Protein AF-A0A971VEF2-F1 (afdb_monomer_lite)

Sequence (148 aa):
MGTNSVLRIRNWHREGIIQSTSYNSNYKFITIPDELDGQTIKGIKALSENGIFSHKGIYELTLPTTFEELCFAAFSSNNLKSIDLSRCENLHTIGQSAFYSNSITNLVIPASVTSLGYFFCLNQNHHTTNINPLFPTYPGCHAYKKRL

Secondary structure (DSSP, 8-state):
--------B---STTSEE--B---TT--EEE--SEETTEE--EE--SSSS-TTTTS---EEE--TT--EE-TTTT-SS---EEE-TT-TT--EE-TTTTTTS--SEEE--TT--EE-TTTT--SSS------SSS---TT--------

Radius of gyration: 14.78 Å; chains: 1; bounding box: 29×33×41 Å

Foldseek 3Di:
DDPPDPFPQPPPDQALERAAGDGDLVDQADEDECDDPNHGRAEYDYPDPAARQAPSQRAYYHYYLNYQEYEANNNDQYAHAEDDNQSVQNHAYQYACVHHAYNYQYYEDHPNHNYYYHRVNQYPDQHNADYPPPDDDHVRNNHNPPDD

pLDDT: mean 73.92, std 18.39, range [26.55, 91.94]

Structure (mmCIF, N/CA/C/O backbone):
data_AF-A0A971VEF2-F1
#
_entry.id   AF-A0A971VEF2-F1
#
loop_
_atom_site.group_PDB
_atom_site.id
_atom_site.type_symbol
_atom_site.label_atom_id
_atom_site.label_alt_id
_atom_site.label_comp_id
_atom_site.label_asym_id
_atom_site.label_entity_id
_atom_site.label_seq_id
_atom_site.pdbx_PDB_ins_code
_atom_site.Cartn_x
_atom_site.Cartn_y
_atom_site.Cartn_z
_atom_site.occupancy
_atom_site.B_iso_or_equiv
_atom_site.auth_seq_id
_atom_site.auth_comp_id
_atom_site.auth_asym_id
_atom_site.auth_atom_id
_atom_site.pdbx_PDB_model_num
ATOM 1 N N . MET A 1 1 ? 4.825 -19.442 18.082 1.00 35.31 1 MET A N 1
ATOM 2 C CA . MET A 1 1 ? 3.670 -18.619 18.497 1.00 35.31 1 MET A CA 1
ATOM 3 C C . MET A 1 1 ? 3.995 -17.177 18.142 1.00 35.31 1 MET A C 1
ATOM 5 O O . MET A 1 1 ? 4.722 -16.529 18.880 1.00 35.31 1 MET A O 1
ATOM 9 N N . GLY A 1 2 ? 3.611 -16.737 16.941 1.00 37.78 2 GLY A N 1
ATOM 10 C CA . GLY A 1 2 ? 3.883 -15.374 16.479 1.00 37.78 2 GLY A CA 1
ATOM 11 C C . GLY A 1 2 ? 2.976 -14.406 17.224 1.00 37.78 2 GLY A C 1
ATOM 12 O O . GLY A 1 2 ? 1.760 -14.574 17.217 1.00 37.78 2 GLY A O 1
ATOM 13 N N . THR A 1 3 ? 3.557 -13.445 17.931 1.00 38.47 3 THR A N 1
ATOM 14 C CA . THR A 1 3 ? 2.801 -12.387 18.590 1.00 38.47 3 THR A CA 1
ATOM 15 C C . THR A 1 3 ? 2.159 -11.514 17.514 1.00 38.47 3 THR A C 1
ATOM 17 O O . THR A 1 3 ? 2.832 -10.714 16.868 1.00 38.47 3 THR A O 1
ATOM 20 N N . ASN A 1 4 ? 0.852 -11.687 17.302 1.00 38.53 4 ASN A N 1
ATOM 21 C CA . ASN A 1 4 ? 0.033 -10.754 16.535 1.00 38.53 4 ASN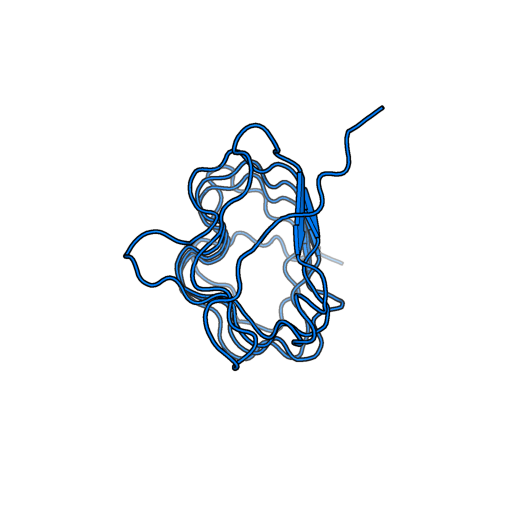 A CA 1
ATOM 22 C C . ASN A 1 4 ? -0.013 -9.441 17.314 1.00 38.53 4 ASN A C 1
ATOM 24 O O . ASN A 1 4 ? -0.815 -9.257 18.228 1.00 38.53 4 ASN A O 1
ATOM 28 N N . SER A 1 5 ? 0.906 -8.538 17.011 1.00 46.31 5 SER A N 1
ATOM 29 C CA . SER A 1 5 ? 0.842 -7.180 17.512 1.00 46.31 5 SER A CA 1
ATOM 30 C C . SER A 1 5 ? -0.211 -6.427 16.721 1.00 46.31 5 SER A C 1
ATOM 32 O O . SER A 1 5 ? -0.067 -6.161 15.531 1.00 46.31 5 SER A O 1
ATOM 34 N N . VAL A 1 6 ? -1.285 -6.065 17.418 1.00 48.97 6 VAL A N 1
ATOM 35 C CA . VAL A 1 6 ? -2.215 -5.040 16.957 1.00 48.97 6 VAL A CA 1
ATOM 36 C C . VAL A 1 6 ? -1.386 -3.783 16.729 1.00 48.97 6 VAL A C 1
ATOM 38 O O . VAL A 1 6 ? -0.827 -3.205 17.668 1.00 48.97 6 VAL A O 1
ATOM 41 N N . LEU A 1 7 ? -1.228 -3.411 15.464 1.00 51.78 7 LEU A N 1
ATOM 42 C CA . LEU A 1 7 ? -0.594 -2.167 15.086 1.00 51.78 7 LEU A CA 1
ATOM 43 C C . LEU A 1 7 ? -1.314 -1.024 15.799 1.00 51.78 7 LEU A C 1
ATOM 45 O O . LEU A 1 7 ? -2.471 -0.737 15.518 1.00 51.78 7 LEU A O 1
ATOM 49 N N . ARG A 1 8 ? -0.616 -0.338 16.709 1.00 53.69 8 ARG A N 1
ATOM 50 C CA . ARG A 1 8 ? -1.054 0.968 17.209 1.00 53.69 8 ARG A CA 1
ATOM 51 C C . ARG A 1 8 ? -0.625 2.019 16.198 1.00 53.69 8 ARG A C 1
ATOM 53 O O . ARG A 1 8 ? 0.300 2.804 16.419 1.00 53.69 8 ARG A O 1
ATOM 60 N N . ILE A 1 9 ? -1.262 1.972 15.035 1.00 55.03 9 ILE A N 1
ATOM 61 C CA . ILE A 1 9 ? -1.312 3.138 14.163 1.00 55.03 9 ILE A CA 1
ATOM 62 C C . ILE A 1 9 ? -2.026 4.207 14.996 1.00 55.03 9 ILE A C 1
ATOM 64 O O . ILE A 1 9 ? -2.920 3.892 15.775 1.00 55.03 9 ILE A O 1
ATOM 68 N N . ARG A 1 10 ? -1.567 5.451 14.951 1.00 52.69 10 ARG A N 1
ATOM 69 C CA . ARG A 1 10 ? -2.331 6.549 15.537 1.00 52.69 10 ARG A CA 1
ATOM 70 C C . ARG A 1 10 ? -2.868 7.313 14.357 1.00 52.69 10 ARG A C 1
ATOM 72 O O . ARG A 1 10 ? -2.087 7.899 13.608 1.00 52.69 10 ARG A O 1
ATOM 79 N N . ASN A 1 11 ? -4.175 7.236 14.152 1.00 54.31 11 ASN A N 1
ATOM 80 C CA . ASN A 1 11 ? -4.810 8.103 13.187 1.00 54.31 11 ASN A CA 1
ATOM 81 C C . ASN A 1 11 ? -4.951 9.484 13.838 1.00 54.31 11 ASN A C 1
ATOM 83 O O . ASN A 1 11 ? -5.764 9.681 14.737 1.00 54.31 11 ASN A O 1
ATOM 87 N N . TRP A 1 12 ? -4.097 10.423 13.437 1.00 51.28 12 TRP A N 1
ATOM 88 C CA . TRP A 1 12 ? -4.091 11.772 14.005 1.00 51.28 12 TRP A CA 1
ATOM 89 C C . TRP A 1 12 ? -5.168 12.680 13.389 1.00 51.28 12 TRP A C 1
ATOM 91 O O . TRP A 1 12 ? -5.379 13.782 13.891 1.00 51.28 12 TRP A O 1
ATOM 101 N N . HIS A 1 13 ? -5.887 12.231 12.352 1.00 55.12 13 HIS A N 1
ATOM 102 C CA . HIS A 1 13 ? -6.846 13.063 11.627 1.00 55.12 13 HIS A CA 1
ATOM 103 C C . HIS A 1 13 ? -8.172 12.328 11.393 1.00 55.12 13 HIS A C 1
ATOM 105 O O . HIS A 1 13 ? -8.192 11.154 11.043 1.00 55.12 13 HIS A O 1
ATOM 111 N N . ARG A 1 14 ? -9.297 13.030 11.582 1.00 61.34 14 ARG A N 1
ATOM 112 C CA . ARG A 1 14 ? -10.683 12.510 11.522 1.00 61.34 14 ARG A CA 1
ATOM 113 C C . ARG A 1 14 ? -11.143 12.013 10.131 1.00 61.34 14 ARG A C 1
ATOM 115 O O . ARG A 1 14 ? -12.336 11.964 9.859 1.00 61.34 14 ARG A O 1
ATOM 122 N N . GLU A 1 15 ? -10.213 11.704 9.235 1.00 74.44 15 GLU A N 1
ATOM 123 C CA . GLU A 1 15 ? -10.460 11.439 7.813 1.00 74.44 15 GLU A CA 1
ATOM 124 C C . GLU A 1 15 ? -10.114 10.000 7.407 1.00 74.44 15 GLU A C 1
ATOM 126 O O . GLU A 1 15 ? -10.190 9.657 6.231 1.00 74.44 15 GLU A O 1
ATOM 131 N N . GLY A 1 16 ? -9.713 9.141 8.352 1.00 79.62 16 GLY A N 1
ATOM 132 C CA . GLY A 1 16 ? -9.338 7.760 8.028 1.00 79.62 16 GLY A CA 1
ATOM 133 C C . GLY A 1 16 ? -8.009 7.617 7.275 1.00 79.62 16 GLY A C 1
ATOM 134 O O . GLY A 1 16 ? -7.730 6.559 6.713 1.00 79.62 16 GLY A O 1
ATOM 135 N N . ILE A 1 17 ? -7.183 8.666 7.234 1.00 83.56 17 ILE A N 1
ATOM 136 C CA . ILE A 1 17 ? -5.905 8.663 6.518 1.00 83.56 17 ILE A CA 1
ATOM 137 C C . ILE A 1 17 ? -4.750 8.458 7.493 1.00 83.56 17 ILE A C 1
ATOM 139 O O . ILE A 1 17 ? -4.505 9.261 8.393 1.00 83.56 17 ILE A O 1
ATOM 143 N N . ILE A 1 18 ? -3.969 7.407 7.263 1.00 81.69 18 ILE A N 1
ATOM 144 C CA . ILE A 1 18 ? -2.761 7.128 8.032 1.00 81.69 18 ILE A CA 1
ATOM 145 C C . ILE A 1 18 ? -1.665 8.081 7.572 1.00 81.69 18 ILE A C 1
ATOM 147 O O . ILE A 1 18 ? -1.206 8.008 6.433 1.00 81.69 18 ILE A O 1
ATOM 151 N N . GLN A 1 19 ? -1.228 8.952 8.479 1.00 77.00 19 GLN A N 1
ATOM 1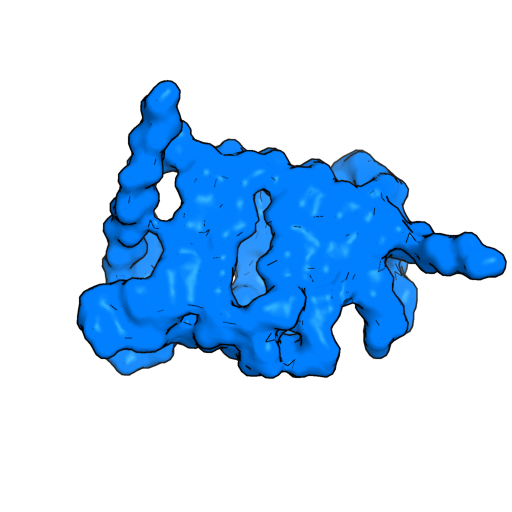52 C CA . GLN A 1 19 ? -0.168 9.936 8.227 1.00 77.00 19 GLN A CA 1
ATOM 153 C C . GLN A 1 19 ? 1.090 9.715 9.073 1.00 77.00 19 GLN A C 1
ATOM 155 O O . GLN A 1 19 ? 2.166 10.223 8.760 1.00 77.00 19 GLN A O 1
ATOM 160 N N . SER A 1 20 ? 0.977 8.915 10.133 1.00 72.38 20 SER A N 1
ATOM 161 C CA . SER A 1 20 ? 2.093 8.511 10.982 1.00 72.38 20 SER A CA 1
ATOM 162 C C . SER A 1 20 ? 1.777 7.185 11.668 1.00 72.38 20 SER A C 1
ATOM 164 O O . SER A 1 20 ? 0.616 6.848 11.905 1.00 72.38 20 SER A O 1
ATOM 166 N N . THR A 1 21 ? 2.811 6.414 11.996 1.00 71.12 21 THR A N 1
ATOM 167 C CA . THR A 1 21 ? 2.664 5.114 12.657 1.00 71.12 21 THR A CA 1
ATOM 168 C C . THR A 1 21 ? 3.650 4.992 13.804 1.00 71.12 21 THR A C 1
ATOM 170 O O . THR A 1 21 ? 4.843 5.225 13.618 1.00 71.12 21 THR A O 1
ATOM 173 N N . SER A 1 22 ? 3.174 4.550 14.967 1.00 64.94 22 SER A N 1
ATOM 174 C CA . SER A 1 22 ? 4.016 4.152 16.096 1.00 64.94 22 SER A CA 1
ATOM 175 C C . SER A 1 22 ? 3.869 2.648 16.318 1.00 64.94 22 SER A C 1
ATOM 177 O O . SER A 1 22 ? 3.153 2.213 17.217 1.00 64.94 22 SER A O 1
ATOM 179 N N . TYR A 1 23 ? 4.499 1.840 15.469 1.00 68.50 23 TYR A N 1
ATOM 180 C CA . TYR A 1 23 ? 4.541 0.391 15.659 1.00 68.50 23 TYR A CA 1
ATOM 181 C C . TYR A 1 23 ? 5.965 -0.050 16.011 1.00 68.50 23 TYR A C 1
ATOM 183 O O . TYR A 1 23 ? 6.944 0.627 15.697 1.00 68.50 23 TYR A O 1
ATOM 191 N N . ASN A 1 24 ? 6.085 -1.180 16.703 1.00 69.00 24 ASN A N 1
ATOM 192 C CA . ASN A 1 24 ? 7.387 -1.722 17.072 1.00 69.00 24 ASN A CA 1
ATOM 193 C C . ASN A 1 24 ? 8.073 -2.279 15.814 1.00 69.00 24 ASN A C 1
ATOM 195 O O . ASN A 1 24 ? 7.585 -3.221 15.192 1.00 69.00 24 ASN A O 1
ATOM 199 N N . SER A 1 25 ? 9.213 -1.687 15.460 1.00 67.75 25 SER A N 1
ATOM 200 C CA . SER A 1 25 ? 9.992 -1.984 14.254 1.00 67.75 25 SER A CA 1
ATOM 201 C C . SER A 1 25 ? 10.575 -3.402 14.213 1.00 67.75 25 SER A C 1
ATOM 203 O O . SER A 1 25 ? 11.051 -3.827 13.157 1.00 67.75 25 SER A O 1
ATOM 205 N N . ASN A 1 26 ? 10.513 -4.154 15.317 1.00 74.81 26 ASN A N 1
ATOM 206 C CA . ASN A 1 26 ? 10.833 -5.581 15.340 1.00 74.81 26 ASN A CA 1
ATOM 207 C C . ASN A 1 26 ? 9.734 -6.429 14.685 1.00 74.81 26 ASN A C 1
ATOM 209 O O . ASN A 1 26 ? 10.018 -7.532 14.223 1.00 74.81 26 ASN A O 1
ATOM 213 N N . TYR A 1 27 ? 8.500 -5.923 14.594 1.00 77.56 27 TYR A N 1
ATOM 214 C CA . TYR A 1 27 ? 7.436 -6.602 13.865 1.00 77.56 27 TYR A CA 1
ATOM 215 C C . TYR A 1 27 ? 7.611 -6.416 12.369 1.00 77.56 27 TYR A C 1
ATOM 217 O O . TYR A 1 27 ? 7.710 -5.300 11.857 1.00 77.56 27 TYR A O 1
ATOM 225 N N . LYS A 1 28 ? 7.657 -7.550 11.677 1.00 83.19 28 LYS A N 1
ATOM 226 C CA . LYS A 1 28 ? 7.814 -7.612 10.226 1.00 83.19 28 LYS A CA 1
ATOM 227 C C . LYS A 1 28 ? 6.549 -8.113 9.513 1.00 83.19 28 LYS A C 1
ATOM 229 O O . LYS A 1 28 ? 6.519 -8.122 8.290 1.00 83.19 28 LYS A O 1
ATOM 234 N N . PHE A 1 29 ? 5.514 -8.477 10.268 1.00 84.50 29 PHE A N 1
ATOM 235 C CA . PHE A 1 29 ? 4.149 -8.680 9.783 1.00 84.50 29 PHE A CA 1
ATOM 236 C C . PHE A 1 29 ? 3.317 -7.458 10.174 1.00 84.50 29 PHE A C 1
ATOM 238 O O . PHE A 1 29 ? 3.344 -7.057 11.340 1.00 84.50 29 PHE A O 1
ATOM 245 N N . ILE A 1 30 ? 2.614 -6.861 9.214 1.00 83.88 30 ILE A N 1
ATOM 246 C CA . ILE A 1 30 ? 1.805 -5.658 9.423 1.00 83.88 30 ILE A CA 1
ATOM 247 C C . ILE A 1 30 ? 0.360 -5.955 9.030 1.00 83.88 30 ILE A C 1
ATOM 249 O O . ILE A 1 30 ? 0.093 -6.368 7.909 1.00 83.88 30 ILE A O 1
ATOM 253 N N . THR A 1 31 ? -0.580 -5.709 9.941 1.00 84.75 31 THR A N 1
ATOM 254 C CA . THR A 1 31 ? -2.020 -5.699 9.646 1.00 84.75 31 THR A CA 1
ATOM 255 C C . THR A 1 31 ? -2.570 -4.304 9.869 1.00 84.75 31 THR A C 1
ATOM 257 O O . THR A 1 31 ? -2.533 -3.792 10.988 1.00 84.75 31 THR A O 1
ATOM 260 N N . ILE A 1 32 ? -3.081 -3.699 8.803 1.00 85.50 32 ILE A N 1
ATOM 261 C CA . ILE A 1 32 ? -3.822 -2.444 8.859 1.00 85.50 32 ILE A CA 1
ATOM 262 C C . ILE A 1 32 ? -5.315 -2.815 8.837 1.00 85.50 32 ILE A C 1
ATOM 264 O O . ILE A 1 32 ? -5.772 -3.351 7.829 1.00 85.50 32 ILE A O 1
ATOM 268 N N . PRO A 1 33 ? -6.057 -2.618 9.942 1.00 85.50 33 PRO A N 1
ATOM 269 C CA . PRO A 1 33 ? -7.473 -2.971 10.009 1.00 85.50 33 PRO A CA 1
ATOM 270 C C . PRO A 1 33 ? -8.341 -1.991 9.209 1.00 85.50 33 PRO A C 1
ATOM 272 O O . PRO A 1 33 ? -7.942 -0.847 8.988 1.00 85.50 33 PRO A O 1
ATOM 275 N N . ASP A 1 34 ? -9.547 -2.430 8.833 1.00 86.50 34 ASP A N 1
ATOM 276 C CA . ASP A 1 34 ? -10.562 -1.585 8.177 1.00 86.50 34 ASP A CA 1
ATOM 277 C C . ASP A 1 34 ? -10.969 -0.393 9.050 1.00 86.50 34 ASP A C 1
ATOM 279 O O . ASP A 1 34 ? -11.342 0.658 8.535 1.00 86.50 34 ASP A O 1
ATOM 283 N N . GLU A 1 35 ? -10.868 -0.537 10.372 1.00 84.75 35 GLU A N 1
ATOM 284 C CA . GLU A 1 35 ? -11.210 0.494 11.342 1.00 84.75 35 GLU A CA 1
ATOM 285 C C . GLU A 1 35 ? -10.137 0.622 12.427 1.00 84.75 35 GLU A C 1
ATOM 287 O O . GLU A 1 35 ? -9.600 -0.369 12.928 1.00 84.75 35 GLU A O 1
ATOM 292 N N . LEU A 1 36 ? -9.855 1.860 12.819 1.00 78.94 36 LEU A N 1
ATOM 293 C CA . LEU A 1 36 ? -8.986 2.201 13.935 1.00 78.94 36 LEU A CA 1
ATOM 294 C C . LEU A 1 36 ? -9.597 3.371 14.707 1.00 78.94 36 LEU A C 1
ATOM 296 O O . LEU A 1 36 ? -9.920 4.399 14.115 1.00 78.94 36 LEU A O 1
ATOM 300 N N . ASP A 1 37 ? -9.739 3.225 16.024 1.00 77.69 37 ASP A N 1
ATOM 301 C CA . ASP A 1 37 ? -10.309 4.252 16.908 1.00 77.69 37 ASP A CA 1
ATOM 302 C C . ASP A 1 37 ? -11.686 4.780 16.437 1.00 77.69 37 ASP A C 1
ATOM 304 O O . ASP A 1 37 ? -11.949 5.984 16.484 1.00 77.69 37 ASP A O 1
ATOM 308 N N . GLY A 1 38 ? -12.568 3.895 15.950 1.00 79.00 38 GLY A N 1
ATOM 309 C CA . GLY A 1 38 ? -13.902 4.277 15.466 1.00 79.00 38 GLY A CA 1
ATOM 310 C C . GLY A 1 38 ? -13.918 4.899 14.067 1.00 79.00 38 GLY A C 1
ATOM 311 O O . GLY A 1 38 ? -14.942 5.439 13.653 1.00 79.00 38 GLY A O 1
ATOM 312 N N . GLN A 1 39 ? -12.789 4.891 13.353 1.00 81.69 39 GLN A N 1
ATOM 313 C CA . GLN A 1 39 ? -12.663 5.490 12.028 1.00 81.69 39 GLN A CA 1
ATOM 314 C C . GLN A 1 39 ? -12.265 4.461 10.984 1.00 81.69 39 GLN A C 1
ATOM 316 O O . GLN A 1 39 ? -11.249 3.780 11.127 1.00 81.69 39 GLN A O 1
ATOM 321 N N . THR A 1 40 ? -13.028 4.420 9.895 1.00 87.44 40 THR A N 1
ATOM 322 C CA . THR A 1 40 ? -12.682 3.647 8.706 1.00 87.44 40 THR A CA 1
ATOM 323 C C . THR A 1 40 ? -11.371 4.138 8.112 1.00 87.44 40 THR A C 1
ATOM 325 O O . THR A 1 40 ? -11.205 5.334 7.879 1.00 87.44 40 THR A O 1
ATOM 328 N N . ILE A 1 41 ? -10.451 3.223 7.831 1.00 87.00 41 ILE A N 1
ATOM 329 C CA . ILE A 1 41 ? -9.163 3.548 7.238 1.00 87.00 41 ILE A CA 1
ATOM 330 C C . ILE A 1 41 ? -9.292 3.577 5.713 1.00 87.00 41 ILE A C 1
ATOM 332 O O . ILE A 1 41 ? -9.479 2.550 5.066 1.00 87.00 41 ILE A O 1
ATOM 336 N N . LYS A 1 42 ? -9.141 4.764 5.132 1.00 87.31 42 LYS A N 1
ATOM 337 C CA . LYS A 1 42 ? -9.294 5.036 3.698 1.00 87.31 42 LYS A CA 1
ATOM 338 C C . LYS A 1 42 ? -7.976 5.099 2.945 1.00 87.31 42 LYS A C 1
ATOM 340 O O . LYS A 1 42 ? -7.954 4.964 1.732 1.00 87.31 42 LYS A O 1
ATOM 345 N N . GLY A 1 43 ? -6.848 5.289 3.616 1.00 84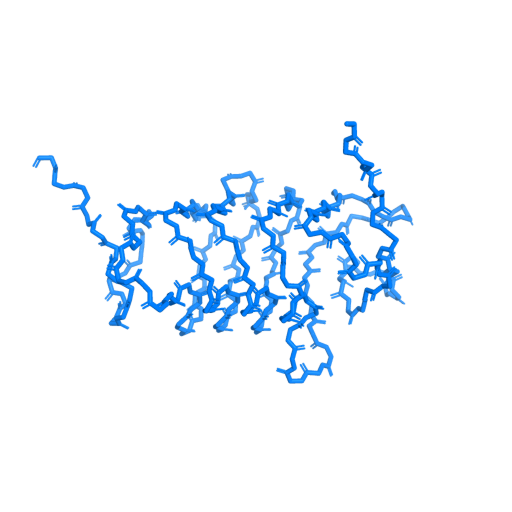.81 43 GLY A N 1
ATOM 346 C CA . GLY A 1 43 ? -5.589 5.337 2.884 1.00 84.81 43 GLY A CA 1
ATOM 347 C C . GLY A 1 43 ? -4.385 5.702 3.716 1.00 84.81 43 GLY A C 1
ATOM 348 O O . GLY A 1 43 ? -4.446 5.852 4.937 1.00 84.81 43 GLY A O 1
ATOM 349 N N . ILE A 1 44 ? -3.268 5.848 3.014 1.00 84.56 44 ILE A N 1
ATOM 350 C CA . ILE A 1 44 ? -1.973 6.222 3.575 1.00 84.56 44 ILE A CA 1
ATOM 351 C C . ILE A 1 44 ? -1.504 7.473 2.849 1.00 84.56 44 ILE A C 1
ATOM 353 O O . ILE A 1 44 ? -1.399 7.469 1.625 1.00 84.56 44 ILE A O 1
ATOM 357 N N . LYS A 1 45 ? -1.163 8.517 3.606 1.00 81.62 45 LYS A N 1
ATOM 358 C CA . LYS A 1 45 ? -0.590 9.757 3.082 1.00 81.62 45 LYS A CA 1
ATOM 359 C C . LYS A 1 45 ? 0.662 10.116 3.866 1.00 81.62 45 LYS A C 1
ATOM 361 O O . LYS A 1 45 ? 0.581 10.593 4.993 1.00 81.62 45 LYS A O 1
ATOM 366 N N . ALA A 1 46 ? 1.825 9.887 3.267 1.00 71.94 46 ALA A N 1
ATOM 367 C CA . ALA A 1 46 ? 3.090 10.295 3.859 1.00 71.94 46 ALA A CA 1
ATOM 368 C C . ALA A 1 46 ? 3.165 11.828 3.959 1.00 71.94 46 ALA A C 1
ATOM 370 O O . ALA A 1 46 ? 2.885 12.536 2.993 1.00 71.94 46 ALA A O 1
ATOM 371 N N . LEU A 1 47 ? 3.547 12.328 5.136 1.00 69.62 47 LEU A N 1
ATOM 372 C CA . LEU A 1 47 ? 3.848 13.747 5.369 1.00 69.62 47 LEU A CA 1
ATOM 373 C C . LEU A 1 47 ? 5.329 14.082 5.131 1.00 69.62 47 LEU A C 1
ATOM 375 O O . LEU A 1 47 ? 5.730 15.235 5.256 1.00 69.62 47 LEU A O 1
ATOM 379 N N . SER A 1 48 ? 6.147 13.078 4.821 1.00 70.19 48 SER A N 1
ATOM 380 C CA . SER A 1 48 ? 7.566 13.220 4.511 1.00 70.19 48 SER A CA 1
ATOM 381 C C . SER A 1 48 ? 7.879 12.575 3.164 1.00 70.19 48 SER A C 1
ATOM 383 O O . SER A 1 48 ? 7.080 11.813 2.621 1.00 70.19 48 SER A O 1
ATOM 385 N N . GLU A 1 49 ? 9.064 12.869 2.629 1.00 72.19 49 GLU A N 1
ATOM 386 C CA . GLU A 1 49 ? 9.548 12.284 1.371 1.00 72.19 49 GLU A CA 1
ATOM 387 C C . GLU A 1 49 ? 9.682 10.754 1.442 1.00 72.19 49 GLU A C 1
ATOM 389 O O . GLU A 1 49 ? 9.709 10.083 0.416 1.00 72.19 49 GLU A O 1
ATOM 394 N N . ASN A 1 50 ? 9.722 10.181 2.648 1.00 76.44 50 ASN A N 1
ATOM 395 C CA . ASN A 1 50 ? 9.755 8.741 2.851 1.00 76.44 50 ASN A CA 1
ATOM 396 C C . ASN A 1 50 ? 8.351 8.213 3.158 1.00 76.44 50 ASN A C 1
ATOM 398 O O . ASN A 1 50 ? 7.653 8.725 4.033 1.00 76.44 50 ASN A O 1
ATOM 402 N N . GLY A 1 51 ? 7.952 7.135 2.481 1.00 83.56 51 GLY A N 1
ATOM 403 C CA . GLY A 1 51 ? 6.693 6.465 2.789 1.00 83.56 51 GLY A CA 1
ATOM 404 C C . GLY A 1 51 ? 6.644 5.959 4.232 1.00 83.56 51 GLY A C 1
ATOM 405 O O . GLY A 1 51 ? 7.658 5.587 4.825 1.00 83.56 51 GLY A O 1
ATOM 406 N N . ILE A 1 52 ? 5.441 5.924 4.800 1.00 84.69 52 ILE A N 1
ATOM 407 C CA . ILE A 1 52 ? 5.212 5.661 6.230 1.00 84.69 52 ILE A CA 1
ATOM 408 C C . ILE A 1 52 ? 5.749 4.292 6.668 1.00 84.69 52 ILE A C 1
ATOM 410 O O . ILE A 1 52 ? 6.332 4.155 7.747 1.00 84.69 52 ILE A O 1
ATOM 414 N N . PHE A 1 53 ? 5.607 3.288 5.805 1.00 87.69 53 PHE A N 1
ATOM 415 C CA . PHE A 1 53 ? 6.103 1.935 6.025 1.00 87.69 53 PHE A CA 1
ATOM 416 C C . PHE A 1 53 ? 7.374 1.643 5.218 1.00 87.69 53 PHE A C 1
ATOM 418 O O . PHE A 1 53 ? 7.717 0.479 5.022 1.00 87.69 53 PHE A O 1
ATOM 425 N N . SER A 1 54 ? 8.100 2.668 4.765 1.00 89.00 54 SER A N 1
ATOM 426 C CA . SER A 1 54 ? 9.334 2.502 3.995 1.00 89.00 54 SER A CA 1
ATOM 427 C C . SER A 1 54 ? 10.527 2.087 4.871 1.00 89.00 54 SER A C 1
ATOM 429 O O . SER A 1 54 ? 10.688 2.590 5.988 1.00 89.00 54 SER A O 1
ATOM 431 N N . HIS A 1 55 ? 11.383 1.186 4.366 1.00 89.69 55 HIS A N 1
ATOM 432 C CA . HIS A 1 55 ? 12.607 0.699 5.035 1.00 89.69 55 HIS A CA 1
ATOM 433 C C . HIS A 1 55 ? 12.363 0.035 6.396 1.00 89.69 55 HIS A C 1
ATOM 435 O O . HIS A 1 55 ? 13.068 0.268 7.382 1.00 89.69 55 HIS A O 1
ATOM 441 N N . LYS A 1 56 ? 11.330 -0.800 6.473 1.00 87.44 56 LYS A N 1
ATOM 442 C CA . LYS A 1 56 ? 10.883 -1.401 7.732 1.00 87.44 56 LYS A CA 1
ATOM 443 C C . LYS A 1 56 ? 11.179 -2.891 7.848 1.00 87.44 56 LYS A C 1
ATOM 445 O O . LYS A 1 56 ? 11.050 -3.465 8.933 1.00 87.44 56 LYS A O 1
ATOM 450 N N . GLY A 1 57 ? 11.632 -3.516 6.765 1.00 88.94 57 GLY A N 1
ATOM 451 C CA . GLY A 1 57 ? 11.900 -4.950 6.692 1.00 88.94 57 GLY A CA 1
ATOM 452 C C . GLY A 1 57 ? 10.635 -5.805 6.780 1.00 88.94 57 GLY A C 1
ATOM 453 O O . GLY A 1 57 ? 10.722 -6.949 7.221 1.00 88.94 57 GLY A O 1
ATOM 454 N N . ILE A 1 58 ? 9.476 -5.248 6.415 1.00 89.44 58 ILE A N 1
ATOM 455 C CA . ILE A 1 58 ? 8.181 -5.940 6.435 1.00 89.44 58 ILE A CA 1
ATOM 456 C C . ILE A 1 58 ? 8.232 -7.107 5.441 1.00 89.44 58 ILE A C 1
ATOM 458 O O . ILE A 1 58 ? 8.655 -6.910 4.305 1.00 89.44 58 ILE A O 1
ATOM 462 N N . TYR A 1 59 ? 7.830 -8.308 5.856 1.00 89.31 59 TYR A N 1
ATOM 463 C CA . TYR A 1 59 ? 7.754 -9.496 4.998 1.00 89.31 59 TYR A CA 1
ATOM 464 C C . TYR A 1 59 ? 6.322 -9.825 4.562 1.00 89.31 59 TYR A C 1
ATOM 466 O O . TYR A 1 59 ? 6.138 -10.437 3.511 1.00 89.31 59 TYR A O 1
ATOM 474 N N . GLU A 1 60 ? 5.320 -9.407 5.339 1.00 87.69 60 GLU A N 1
ATOM 475 C CA . GLU A 1 60 ? 3.910 -9.698 5.086 1.00 87.69 60 GLU A CA 1
ATOM 476 C C . GLU A 1 60 ? 3.024 -8.529 5.524 1.00 87.69 60 GLU A C 1
ATOM 478 O O . GLU A 1 60 ? 3.288 -7.860 6.530 1.00 87.69 60 GLU A O 1
ATOM 483 N N . LEU A 1 61 ? 2.001 -8.268 4.713 1.00 88.44 61 LEU A N 1
ATOM 484 C CA . LEU A 1 61 ? 1.137 -7.105 4.808 1.00 88.44 61 LEU A CA 1
ATOM 485 C C . LEU A 1 61 ? -0.312 -7.511 4.544 1.00 88.44 61 LEU A C 1
ATOM 487 O O . LEU A 1 61 ? -0.629 -7.996 3.459 1.00 88.44 61 LEU A O 1
ATOM 491 N N . THR A 1 62 ? -1.181 -7.223 5.506 1.00 88.19 62 THR A N 1
ATOM 492 C CA . THR A 1 62 ? -2.636 -7.263 5.344 1.00 88.19 62 THR A CA 1
ATOM 493 C C . THR A 1 62 ? -3.147 -5.831 5.299 1.00 88.19 62 THR A C 1
ATOM 495 O O . THR A 1 62 ? -2.942 -5.067 6.248 1.00 88.19 62 THR A O 1
ATOM 498 N N . LEU A 1 63 ? -3.781 -5.469 4.185 1.00 88.25 63 LEU A N 1
ATOM 499 C CA . LEU A 1 63 ? -4.383 -4.156 3.967 1.00 88.25 63 LEU A CA 1
ATOM 500 C C . LEU A 1 63 ? -5.890 -4.190 4.226 1.00 88.25 63 LEU A C 1
ATOM 502 O O . LEU A 1 63 ? -6.504 -5.251 4.075 1.00 88.25 63 LEU A O 1
ATOM 506 N N . PRO A 1 64 ? -6.489 -3.046 4.589 1.00 89.31 64 PRO A N 1
ATOM 507 C CA . PRO A 1 64 ? -7.921 -2.954 4.750 1.00 89.31 64 PRO A CA 1
ATOM 508 C C . PRO A 1 64 ? -8.615 -2.962 3.389 1.00 89.31 64 PRO A C 1
ATOM 510 O O . PRO A 1 64 ? -8.094 -2.471 2.388 1.00 89.31 64 PRO A O 1
ATOM 513 N N . THR A 1 65 ? -9.833 -3.477 3.376 1.00 91.56 65 THR A N 1
ATOM 514 C CA . THR A 1 65 ? -10.729 -3.487 2.215 1.00 91.56 65 THR A CA 1
ATOM 515 C C . THR A 1 65 ? -11.235 -2.090 1.854 1.00 91.56 65 THR A C 1
ATOM 517 O O . THR A 1 65 ? -11.633 -1.833 0.719 1.00 91.56 65 THR A O 1
ATOM 520 N N . THR A 1 66 ? -11.165 -1.165 2.810 1.00 91.31 66 THR A N 1
ATOM 521 C CA . THR A 1 66 ? -11.663 0.209 2.713 1.00 91.31 66 THR A CA 1
ATOM 522 C C . THR A 1 66 ? -10.651 1.198 2.139 1.00 91.31 66 THR A C 1
ATOM 524 O O . THR A 1 66 ? -10.945 2.388 2.077 1.00 91.31 66 THR A O 1
ATOM 527 N N . PHE A 1 67 ? -9.465 0.742 1.723 1.00 90.75 67 PHE A N 1
ATOM 528 C CA . PHE A 1 67 ? -8.475 1.613 1.095 1.00 90.75 67 PHE A CA 1
ATOM 529 C C . PHE A 1 67 ? -8.962 2.178 -0.244 1.00 90.75 67 PHE A C 1
ATOM 531 O O . PHE A 1 67 ? -9.429 1.452 -1.116 1.00 90.75 67 PHE A O 1
ATOM 538 N N . GLU A 1 68 ? -8.755 3.478 -0.397 1.00 91.56 68 GLU A N 1
ATOM 539 C CA . GLU A 1 68 ? -9.043 4.322 -1.551 1.00 91.56 68 GLU A CA 1
ATOM 540 C C . GLU A 1 68 ? -7.724 4.778 -2.211 1.00 91.56 68 GLU A C 1
ATOM 542 O O . GLU A 1 68 ? -7.590 4.753 -3.438 1.00 91.56 68 GLU A O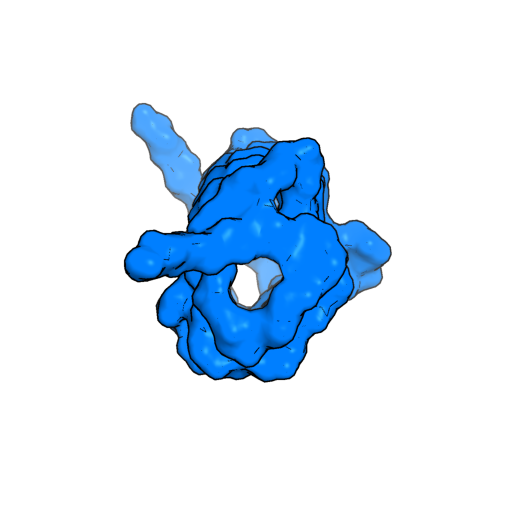 1
ATOM 547 N N . GLU A 1 69 ? -6.692 5.087 -1.405 1.00 88.25 69 GLU A N 1
ATOM 548 C CA . GLU A 1 69 ? -5.404 5.609 -1.890 1.00 88.25 69 GLU A CA 1
ATOM 549 C C . GLU A 1 69 ? -4.157 5.067 -1.159 1.00 88.25 69 GLU A C 1
ATOM 551 O O . GLU A 1 69 ? -4.082 5.014 0.075 1.00 88.25 69 GLU A O 1
ATOM 556 N N . LEU A 1 70 ? -3.111 4.769 -1.941 1.00 89.75 70 LEU A N 1
ATOM 557 C CA . LEU A 1 70 ? -1.742 4.520 -1.475 1.00 89.75 70 LEU A CA 1
ATOM 558 C C . LEU A 1 70 ? -0.802 5.629 -1.962 1.00 89.75 70 LEU A C 1
ATOM 560 O O . LEU A 1 70 ? -0.696 5.867 -3.163 1.00 89.75 70 LEU A O 1
ATOM 564 N N . CYS A 1 71 ? -0.071 6.288 -1.061 1.00 89.44 71 CYS A N 1
ATOM 565 C CA . CYS A 1 71 ? 0.834 7.379 -1.434 1.00 89.44 71 CYS A CA 1
ATOM 566 C C . CYS A 1 71 ? 2.184 6.926 -2.017 1.00 89.44 71 CYS A C 1
ATOM 568 O O . CYS A 1 71 ? 2.528 5.741 -2.061 1.00 89.44 71 CYS A O 1
ATOM 570 N N . PHE A 1 72 ? 2.987 7.925 -2.405 1.00 88.44 72 PHE A N 1
ATOM 571 C CA . PHE A 1 72 ? 4.389 7.756 -2.780 1.00 88.44 72 PHE A CA 1
ATOM 572 C C . PHE A 1 72 ? 5.149 6.910 -1.752 1.00 88.44 72 PHE A C 1
ATOM 574 O O . PHE A 1 72 ? 5.059 7.155 -0.546 1.00 88.44 72 PHE A O 1
ATOM 581 N N . ALA A 1 73 ? 5.889 5.915 -2.245 1.00 89.88 73 ALA A N 1
ATOM 582 C CA . ALA A 1 73 ? 6.803 5.081 -1.465 1.00 89.88 73 ALA A CA 1
ATOM 583 C C . ALA A 1 73 ? 6.202 4.381 -0.226 1.00 89.88 73 ALA A C 1
ATOM 585 O O . ALA A 1 73 ? 6.968 3.922 0.621 1.00 89.88 73 ALA A O 1
ATOM 586 N N . ALA A 1 74 ? 4.866 4.278 -0.111 1.00 90.25 74 ALA A N 1
ATOM 587 C CA . ALA A 1 74 ? 4.158 3.887 1.115 1.00 90.25 74 ALA A CA 1
ATOM 588 C C . ALA A 1 74 ? 4.766 2.670 1.834 1.00 90.25 74 ALA A C 1
ATOM 590 O O . ALA A 1 74 ? 4.951 2.718 3.047 1.00 90.25 74 ALA A O 1
ATOM 591 N N . PHE A 1 75 ? 5.133 1.636 1.076 1.00 91.50 75 PHE A N 1
ATOM 592 C CA . PHE A 1 75 ? 5.736 0.374 1.509 1.00 91.50 75 PHE A CA 1
ATOM 593 C C . PHE A 1 75 ? 7.057 0.063 0.777 1.00 91.50 75 PHE A C 1
ATOM 595 O O . PHE A 1 75 ? 7.420 -1.108 0.611 1.00 91.50 75 PHE A O 1
ATOM 602 N N . SER A 1 76 ? 7.795 1.079 0.322 1.00 90.50 76 SER A N 1
ATOM 603 C CA . SER A 1 76 ? 9.043 0.864 -0.419 1.00 90.50 76 SER A CA 1
ATOM 604 C C . SER A 1 76 ? 10.167 0.276 0.448 1.00 90.50 76 SER A C 1
ATOM 606 O O . SER A 1 76 ? 10.187 0.433 1.670 1.00 90.50 76 SER A O 1
ATOM 608 N N . SER A 1 77 ? 11.129 -0.395 -0.186 1.00 91.75 77 SER A N 1
ATOM 609 C CA . SER A 1 77 ? 12.329 -0.950 0.452 1.00 91.75 77 SER A CA 1
ATOM 610 C C . SER A 1 77 ? 12.015 -1.882 1.631 1.00 91.75 77 SER A C 1
ATOM 612 O O . SER A 1 77 ? 12.535 -1.727 2.739 1.00 91.75 77 SER A O 1
ATOM 614 N N . ASN A 1 78 ? 11.128 -2.848 1.401 1.00 91.69 78 ASN A N 1
ATOM 615 C CA . ASN A 1 78 ? 10.786 -3.906 2.351 1.00 91.69 78 ASN A CA 1
ATOM 616 C C . ASN A 1 78 ? 11.118 -5.294 1.768 1.00 91.69 78 ASN A C 1
ATOM 618 O O . ASN A 1 78 ? 11.742 -5.422 0.718 1.00 91.69 78 ASN A O 1
ATOM 622 N N . ASN A 1 79 ? 10.711 -6.350 2.472 1.00 91.56 79 ASN A N 1
ATOM 623 C CA . ASN A 1 79 ? 10.922 -7.747 2.094 1.00 91.56 79 ASN A CA 1
ATOM 624 C C . ASN A 1 79 ? 9.613 -8.425 1.646 1.00 91.56 79 ASN A C 1
ATOM 626 O O . ASN A 1 79 ? 9.482 -9.645 1.763 1.00 91.56 79 ASN A O 1
ATOM 630 N N . LEU A 1 80 ? 8.629 -7.648 1.172 1.00 89.75 80 LEU A N 1
ATOM 631 C CA . LEU A 1 80 ? 7.311 -8.161 0.794 1.00 89.75 80 LEU A CA 1
ATOM 632 C C . LEU A 1 80 ? 7.446 -9.123 -0.389 1.00 89.75 80 LEU A C 1
ATOM 634 O O . LEU A 1 80 ? 8.116 -8.803 -1.372 1.00 89.75 80 LEU A O 1
ATOM 638 N N . LYS A 1 81 ? 6.803 -10.292 -0.291 1.00 87.25 81 LYS A N 1
ATOM 639 C CA . LYS A 1 81 ? 6.801 -11.326 -1.347 1.00 87.25 81 LYS A CA 1
ATOM 640 C C . LYS A 1 81 ? 5.494 -11.394 -2.130 1.00 87.25 81 LYS A C 1
ATOM 642 O O . LYS A 1 81 ? 5.500 -11.728 -3.312 1.00 87.25 81 LYS A O 1
ATOM 647 N N . SER A 1 82 ? 4.383 -11.081 -1.477 1.00 84.38 82 SER A N 1
ATOM 648 C CA . SER A 1 82 ? 3.057 -11.061 -2.082 1.00 84.38 82 SER A CA 1
ATOM 649 C C . SER A 1 82 ? 2.298 -9.850 -1.576 1.00 84.38 82 SER A C 1
ATOM 651 O O . SER A 1 82 ? 2.440 -9.483 -0.411 1.00 84.38 82 SER A O 1
ATOM 653 N N . ILE A 1 83 ? 1.494 -9.261 -2.452 1.00 86.19 83 ILE A N 1
ATOM 654 C CA . ILE A 1 83 ? 0.554 -8.198 -2.116 1.00 86.19 83 ILE A CA 1
ATOM 655 C C . ILE A 1 83 ? -0.791 -8.555 -2.732 1.00 86.19 83 ILE A C 1
ATOM 657 O O . ILE A 1 83 ? -0.908 -8.724 -3.948 1.00 86.19 83 ILE A O 1
ATOM 661 N N . ASP A 1 84 ? -1.800 -8.682 -1.879 1.00 86.75 84 ASP A N 1
ATOM 662 C CA . ASP A 1 84 ? -3.170 -8.946 -2.292 1.00 86.75 84 ASP A CA 1
ATOM 663 C C . ASP A 1 84 ? -4.022 -7.690 -2.086 1.00 86.75 84 ASP A C 1
ATOM 665 O O . ASP A 1 84 ? -4.376 -7.347 -0.959 1.00 86.75 84 ASP A O 1
ATOM 669 N N . LEU A 1 85 ? -4.324 -6.992 -3.183 1.00 87.25 85 LEU A N 1
ATOM 670 C CA . LEU A 1 85 ? -5.240 -5.849 -3.197 1.00 87.25 85 LEU A CA 1
ATOM 671 C C . LEU A 1 85 ? -6.627 -6.239 -3.731 1.00 87.25 85 LEU A C 1
ATOM 673 O O . LEU A 1 85 ? -7.452 -5.361 -3.962 1.00 87.25 85 LEU A O 1
ATOM 677 N N . SER A 1 86 ? -6.909 -7.532 -3.949 1.00 85.25 86 SER A N 1
ATOM 678 C CA . SER A 1 86 ? -8.161 -7.994 -4.574 1.00 85.25 86 SER A CA 1
ATOM 679 C C . SER A 1 86 ? -9.415 -7.556 -3.820 1.00 85.25 86 SER A C 1
ATOM 681 O O . SER A 1 86 ? -10.457 -7.345 -4.431 1.00 85.25 86 SER A O 1
ATOM 683 N N . ARG A 1 87 ? -9.295 -7.391 -2.499 1.00 89.00 87 ARG A N 1
ATOM 684 C CA . ARG A 1 87 ? -10.383 -6.990 -1.602 1.00 89.00 87 ARG A CA 1
ATOM 685 C C . ARG A 1 87 ? -10.494 -5.474 -1.405 1.00 89.00 87 ARG A C 1
ATOM 687 O O . ARG A 1 87 ? -11.374 -5.035 -0.676 1.00 89.00 87 ARG A O 1
ATOM 694 N N . CYS A 1 88 ? -9.598 -4.683 -1.997 1.00 89.75 88 CYS A N 1
ATOM 695 C CA . CYS A 1 88 ? -9.617 -3.221 -1.911 1.00 89.75 88 CYS A CA 1
ATOM 696 C C . CYS A 1 88 ? -10.472 -2.646 -3.052 1.00 89.75 88 CYS A C 1
ATOM 698 O O . CYS A 1 88 ? -9.946 -2.052 -3.990 1.00 89.75 88 CYS A O 1
ATOM 700 N N . GLU A 1 89 ? -11.787 -2.862 -3.004 1.00 89.50 89 GLU A N 1
ATOM 701 C CA . GLU A 1 89 ? -12.708 -2.540 -4.111 1.00 89.50 89 GLU A CA 1
ATOM 702 C C . GLU A 1 89 ? -12.845 -1.037 -4.397 1.00 89.50 89 GLU A C 1
ATOM 704 O O . GLU A 1 89 ? -13.267 -0.656 -5.485 1.00 89.50 89 GLU A O 1
ATOM 709 N N . ASN A 1 90 ? -12.472 -0.182 -3.442 1.00 91.94 90 ASN A N 1
ATOM 710 C CA . ASN A 1 90 ? -12.502 1.273 -3.599 1.00 91.94 90 ASN A CA 1
ATOM 711 C C . ASN A 1 90 ? -11.121 1.872 -3.895 1.00 91.94 90 ASN A C 1
ATOM 713 O O . ASN A 1 90 ? -11.007 3.087 -4.048 1.00 91.94 90 ASN A O 1
ATOM 717 N N . LEU A 1 91 ? -10.071 1.048 -4.006 1.00 90.69 91 LEU A N 1
ATOM 718 C CA . LEU A 1 91 ? -8.716 1.530 -4.251 1.00 90.69 91 LEU A CA 1
ATOM 719 C C . LEU A 1 91 ? -8.630 2.062 -5.675 1.00 90.69 91 LEU A C 1
ATOM 721 O O . LEU A 1 91 ? -8.711 1.283 -6.623 1.00 90.69 91 LEU A O 1
ATOM 725 N N . HIS A 1 92 ? -8.438 3.368 -5.822 1.00 89.50 92 HIS A N 1
ATOM 726 C CA . HIS A 1 92 ? -8.382 4.032 -7.121 1.00 89.50 92 HIS A CA 1
ATOM 727 C C . HIS A 1 92 ? -6.976 4.528 -7.476 1.00 89.50 92 HIS A C 1
ATOM 729 O O . HIS A 1 92 ? -6.637 4.585 -8.662 1.00 89.50 92 HIS A O 1
ATOM 735 N N . THR A 1 93 ? -6.132 4.814 -6.477 1.00 87.25 93 THR A N 1
ATOM 736 C CA . THR A 1 93 ? -4.781 5.360 -6.683 1.00 87.25 93 THR A CA 1
ATOM 737 C C . THR A 1 93 ? -3.705 4.523 -5.992 1.00 87.25 93 THR A C 1
ATOM 739 O O . THR A 1 93 ? -3.737 4.330 -4.776 1.00 87.25 93 THR A O 1
ATOM 742 N N . ILE A 1 94 ? -2.682 4.112 -6.751 1.00 89.44 94 ILE A N 1
ATOM 743 C CA . ILE A 1 94 ? -1.419 3.588 -6.215 1.00 89.44 94 ILE A CA 1
ATOM 744 C C . ILE A 1 94 ? -0.285 4.538 -6.593 1.00 89.44 94 ILE A C 1
ATOM 746 O O . ILE A 1 94 ? 0.032 4.710 -7.766 1.00 89.44 94 ILE A O 1
ATOM 750 N N . GLY A 1 95 ? 0.343 5.150 -5.596 1.00 87.31 95 GLY A N 1
ATOM 751 C CA . GLY A 1 95 ? 1.373 6.162 -5.774 1.00 87.31 95 GLY A CA 1
ATOM 752 C C . GLY A 1 95 ? 2.677 5.638 -6.375 1.00 87.31 95 GLY A C 1
ATOM 753 O O . GLY A 1 95 ? 2.981 4.442 -6.383 1.00 87.31 95 GLY A O 1
ATOM 754 N N . GLN A 1 96 ? 3.491 6.575 -6.862 1.00 85.94 96 GLN A N 1
ATOM 755 C CA . GLN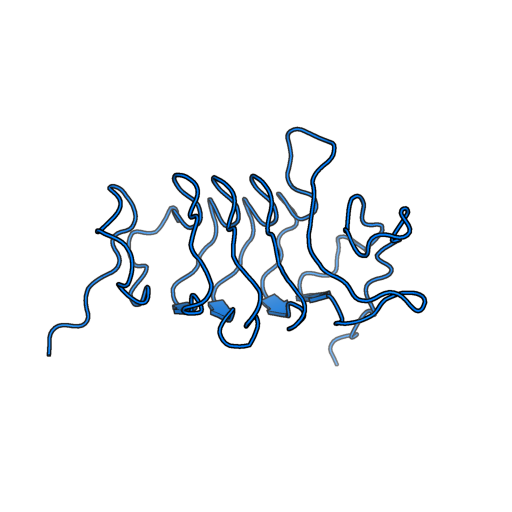 A 1 96 ? 4.813 6.275 -7.409 1.00 85.94 96 GLN A CA 1
ATOM 756 C C . GLN A 1 96 ? 5.673 5.552 -6.366 1.00 85.94 96 GLN A C 1
ATOM 758 O O . GLN A 1 96 ? 5.694 5.906 -5.187 1.00 85.94 96 GLN A O 1
ATOM 763 N N . SER A 1 97 ? 6.373 4.510 -6.805 1.00 87.81 97 SER A N 1
ATOM 764 C CA . SER A 1 97 ? 7.244 3.692 -5.959 1.00 87.81 97 SER A CA 1
ATOM 765 C C . SER A 1 97 ? 6.579 3.069 -4.716 1.00 87.81 97 SER A C 1
ATOM 767 O O . SER A 1 97 ? 7.302 2.643 -3.817 1.00 87.81 97 SER A O 1
ATOM 769 N N . ALA A 1 98 ? 5.241 2.986 -4.632 1.00 89.94 98 ALA A N 1
ATOM 770 C CA . ALA A 1 98 ? 4.518 2.546 -3.428 1.00 89.94 98 ALA A CA 1
ATOM 771 C C . ALA A 1 98 ? 5.030 1.220 -2.832 1.00 89.94 98 ALA A C 1
ATOM 773 O O . ALA A 1 98 ? 5.130 1.094 -1.619 1.00 89.94 98 ALA A O 1
ATOM 774 N N . PHE A 1 99 ? 5.425 0.270 -3.673 1.00 89.94 99 PHE A N 1
ATOM 775 C CA . PHE A 1 99 ? 6.015 -1.025 -3.330 1.00 89.94 99 PHE A CA 1
ATOM 776 C C . PHE A 1 99 ? 7.406 -1.224 -3.961 1.00 89.94 99 PHE A C 1
ATOM 778 O O . PHE A 1 99 ? 7.869 -2.357 -4.111 1.00 89.94 99 PHE A O 1
ATOM 785 N N . TYR A 1 100 ? 8.094 -0.140 -4.328 1.00 87.56 100 TYR A N 1
ATOM 786 C CA . TYR A 1 100 ? 9.431 -0.185 -4.927 1.00 87.56 100 TYR A CA 1
ATOM 787 C C . TYR A 1 100 ? 10.434 -0.934 -4.045 1.00 87.56 100 TYR A C 1
ATOM 789 O O . TYR A 1 100 ? 10.380 -0.829 -2.823 1.00 87.56 100 TYR A O 1
ATOM 797 N N . SER A 1 101 ? 11.384 -1.646 -4.654 1.00 89.12 101 SER A N 1
ATOM 798 C CA . SER A 1 101 ? 12.468 -2.351 -3.957 1.00 89.12 101 SER A CA 1
ATOM 799 C C . SER A 1 101 ? 11.975 -3.370 -2.918 1.00 89.12 101 SER A C 1
ATOM 801 O O . SER A 1 101 ? 12.525 -3.478 -1.824 1.00 89.12 101 SER A O 1
ATOM 803 N N . ASN A 1 102 ? 10.937 -4.124 -3.278 1.00 88.00 102 ASN A N 1
ATOM 804 C CA . ASN A 1 102 ? 10.500 -5.327 -2.570 1.00 88.00 102 ASN A CA 1
ATOM 805 C C . ASN A 1 102 ? 10.888 -6.599 -3.342 1.00 88.00 102 ASN A C 1
ATOM 807 O O . ASN A 1 102 ? 11.461 -6.526 -4.426 1.00 88.00 102 ASN A O 1
ATOM 811 N N . SER A 1 103 ? 10.551 -7.774 -2.807 1.00 87.75 103 SER A N 1
ATOM 812 C CA . SER A 1 103 ? 10.739 -9.078 -3.466 1.00 87.75 103 SER A CA 1
ATOM 813 C C . SER A 1 103 ? 9.413 -9.667 -3.964 1.00 87.75 103 SER A C 1
ATOM 815 O O . SER A 1 103 ? 9.197 -10.876 -3.883 1.00 87.75 103 SER A O 1
ATOM 817 N N . ILE A 1 104 ? 8.508 -8.806 -4.443 1.00 84.00 104 ILE A N 1
ATOM 818 C CA . ILE A 1 104 ? 7.144 -9.192 -4.814 1.00 84.00 104 ILE A CA 1
ATOM 819 C C . ILE A 1 104 ? 7.185 -10.082 -6.055 1.00 84.00 104 ILE A C 1
ATOM 821 O O . ILE A 1 104 ? 7.699 -9.678 -7.098 1.00 84.00 104 ILE A O 1
ATOM 825 N N . THR A 1 105 ? 6.629 -11.285 -5.937 1.00 80.75 105 THR A N 1
ATOM 826 C CA . THR A 1 105 ? 6.432 -12.226 -7.048 1.00 80.75 105 THR A CA 1
ATOM 827 C C . THR A 1 105 ? 4.965 -12.315 -7.460 1.00 80.75 105 THR A C 1
ATOM 829 O O . THR A 1 105 ? 4.680 -12.599 -8.624 1.00 80.75 105 THR A O 1
ATOM 832 N N . ASN A 1 106 ? 4.050 -12.017 -6.532 1.00 80.00 106 ASN A N 1
ATOM 833 C CA . ASN A 1 106 ? 2.607 -12.027 -6.736 1.00 80.00 106 ASN A CA 1
ATOM 834 C C . ASN A 1 106 ? 1.983 -10.691 -6.311 1.00 80.00 106 ASN A C 1
ATOM 836 O O . ASN A 1 106 ? 2.129 -10.272 -5.162 1.00 80.00 106 ASN A O 1
ATOM 840 N N . LEU A 1 107 ? 1.285 -10.034 -7.234 1.00 82.81 107 LEU A N 1
ATOM 841 C CA . LEU A 1 107 ? 0.606 -8.768 -6.989 1.00 82.81 107 LEU A CA 1
ATOM 842 C C . LEU A 1 107 ? -0.753 -8.784 -7.681 1.00 82.81 107 LEU A C 1
ATOM 844 O O . LEU A 1 107 ? -0.839 -8.757 -8.908 1.00 82.81 107 LEU A O 1
ATOM 848 N N . VAL A 1 108 ? -1.821 -8.769 -6.895 1.00 82.50 108 VAL A N 1
ATOM 849 C CA . VAL A 1 108 ? -3.169 -8.601 -7.440 1.00 82.50 108 VAL A CA 1
ATOM 850 C C . VAL A 1 108 ? -3.544 -7.131 -7.351 1.00 82.50 108 VAL A C 1
ATOM 852 O O . VAL A 1 108 ? -3.478 -6.564 -6.268 1.00 82.50 108 VAL A O 1
ATOM 855 N N . ILE A 1 109 ? -3.921 -6.523 -8.479 1.00 82.88 109 ILE A N 1
ATOM 856 C CA . ILE A 1 109 ? -4.443 -5.151 -8.555 1.00 82.88 109 ILE A CA 1
ATOM 857 C C . ILE A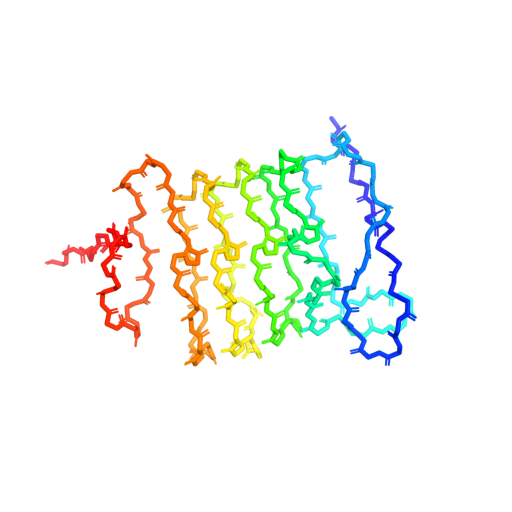 1 109 ? -5.952 -5.240 -8.838 1.00 82.88 109 ILE A C 1
ATOM 859 O O . ILE A 1 109 ? -6.328 -5.940 -9.788 1.00 82.88 109 ILE A O 1
ATOM 863 N N . PRO A 1 110 ? -6.817 -4.581 -8.044 1.00 84.38 110 PRO A N 1
ATOM 864 C CA . PRO A 1 110 ? -8.255 -4.591 -8.262 1.00 84.38 110 PRO A CA 1
ATOM 865 C C . PRO A 1 110 ? -8.615 -3.727 -9.473 1.00 84.38 110 PRO A C 1
ATOM 867 O O . PRO A 1 110 ? -7.892 -2.802 -9.844 1.00 84.38 110 PRO A O 1
ATOM 870 N N . ALA A 1 111 ? -9.759 -4.024 -10.090 1.00 83.56 111 ALA A N 1
ATOM 871 C CA . ALA A 1 111 ? -10.232 -3.312 -11.280 1.00 83.56 111 ALA A CA 1
ATOM 872 C C . ALA A 1 111 ? -10.604 -1.841 -11.012 1.00 83.56 111 ALA A C 1
ATOM 874 O O . ALA A 1 111 ? -10.716 -1.062 -11.952 1.00 83.56 111 ALA A O 1
ATOM 875 N N . SER A 1 112 ? -10.787 -1.469 -9.744 1.00 86.62 112 SER A N 1
ATOM 876 C CA . SER A 1 112 ? -11.079 -0.106 -9.295 1.00 86.62 112 SER A CA 1
ATOM 877 C C . SER A 1 112 ? -9.903 0.856 -9.450 1.00 86.62 112 SER A C 1
ATOM 879 O O . SER A 1 112 ? -10.109 2.070 -9.496 1.00 86.62 112 SER A O 1
ATOM 881 N N . VAL A 1 113 ? -8.671 0.340 -9.536 1.00 86.38 113 VAL A N 1
ATOM 882 C CA . VAL A 1 113 ? -7.483 1.182 -9.688 1.00 86.38 113 VAL A CA 1
ATOM 883 C C . VAL A 1 113 ? -7.533 1.842 -11.054 1.00 86.38 113 VAL A C 1
ATOM 885 O O . VAL A 1 113 ? -7.604 1.160 -12.070 1.00 86.38 113 VAL A O 1
ATOM 888 N N . THR A 1 114 ? -7.470 3.172 -11.067 1.00 84.81 114 THR A N 1
ATOM 889 C CA . THR A 1 114 ? -7.479 4.010 -12.277 1.00 84.81 114 THR A CA 1
ATOM 890 C C . THR A 1 114 ? -6.179 4.793 -12.448 1.00 84.81 114 THR A C 1
ATOM 892 O O . THR A 1 114 ? -5.866 5.221 -13.557 1.00 84.81 114 THR A O 1
ATOM 895 N N . SER A 1 115 ? -5.389 4.941 -11.378 1.00 85.00 115 SER A N 1
ATOM 896 C CA . SER A 1 115 ? -4.115 5.659 -11.376 1.00 85.00 115 SER A CA 1
ATOM 897 C C . SER A 1 115 ? -2.994 4.810 -10.772 1.00 85.00 115 SER A C 1
ATOM 899 O O . SER A 1 115 ? -3.062 4.393 -9.613 1.00 85.00 115 SER A O 1
ATOM 901 N N . LEU A 1 116 ? -1.943 4.570 -11.563 1.00 84.75 116 LEU A N 1
ATOM 902 C CA . LEU A 1 116 ? -0.723 3.872 -11.156 1.00 84.75 116 LEU A CA 1
ATOM 903 C C . LEU A 1 116 ? 0.483 4.798 -11.313 1.00 84.75 116 LEU A C 1
ATOM 905 O O . LEU A 1 116 ? 0.762 5.313 -12.395 1.00 84.75 116 LEU A O 1
ATOM 909 N N . GLY A 1 117 ? 1.231 4.980 -10.233 1.00 82.81 117 GLY A N 1
ATOM 910 C CA . GLY A 1 117 ? 2.457 5.755 -10.245 1.00 82.81 117 GLY A CA 1
ATOM 911 C C . GLY A 1 117 ? 3.615 5.013 -10.908 1.00 82.81 117 GLY A C 1
ATOM 912 O O . GLY A 1 117 ? 3.673 3.780 -10.950 1.00 82.81 117 GLY A O 1
ATOM 913 N N . TYR A 1 118 ? 4.595 5.778 -11.388 1.00 80.69 118 TYR A N 1
ATOM 914 C CA . TYR A 1 118 ? 5.819 5.209 -11.941 1.00 80.69 118 TYR A CA 1
ATOM 915 C C . TYR A 1 118 ? 6.501 4.289 -10.933 1.00 80.69 118 TYR A C 1
ATOM 917 O O . TYR A 1 118 ? 6.523 4.542 -9.729 1.00 80.69 118 TYR A O 1
ATOM 925 N N . PHE A 1 119 ? 7.049 3.191 -11.436 1.00 81.81 119 PHE A N 1
ATOM 926 C CA . PHE A 1 119 ? 7.822 2.239 -10.649 1.00 81.81 119 PHE A CA 1
ATOM 927 C C . PHE A 1 119 ? 7.138 1.694 -9.383 1.00 81.81 119 PHE A C 1
ATOM 929 O O . PHE A 1 119 ? 7.822 1.202 -8.484 1.00 81.81 119 PHE A O 1
ATOM 936 N N . PHE A 1 120 ? 5.801 1.744 -9.312 1.00 82.38 120 PHE A N 1
ATOM 937 C CA . PHE A 1 120 ? 5.042 1.415 -8.104 1.00 82.38 120 PHE A CA 1
ATOM 938 C C . PHE A 1 120 ? 5.364 0.029 -7.534 1.00 82.38 120 PHE A C 1
ATOM 940 O O . PHE A 1 120 ? 5.277 -0.137 -6.330 1.00 82.38 120 PHE A O 1
ATOM 947 N N . CYS A 1 121 ? 5.761 -0.950 -8.353 1.00 77.12 121 CYS A N 1
ATOM 948 C CA . CYS A 1 121 ? 6.137 -2.292 -7.902 1.00 77.12 121 CYS A CA 1
ATOM 949 C C . CYS A 1 121 ? 7.442 -2.792 -8.552 1.00 77.12 121 CYS A C 1
ATOM 951 O O . CYS A 1 121 ? 7.638 -4.002 -8.689 1.00 77.12 121 CYS A O 1
ATOM 953 N N . LEU A 1 122 ? 8.349 -1.895 -8.977 1.00 71.62 122 LEU A N 1
ATOM 954 C CA . LEU A 1 122 ? 9.651 -2.369 -9.460 1.00 71.62 122 LEU A CA 1
ATOM 955 C C . LEU A 1 122 ? 10.402 -3.054 -8.326 1.00 71.62 122 LEU A C 1
ATOM 957 O O . LEU A 1 122 ? 10.656 -2.461 -7.275 1.00 71.62 122 LEU A O 1
ATOM 961 N N . ASN A 1 123 ? 10.782 -4.298 -8.570 1.00 65.50 123 ASN A N 1
ATOM 962 C CA . ASN A 1 123 ? 11.683 -5.045 -7.720 1.00 65.50 123 ASN A CA 1
ATOM 963 C C . ASN A 1 123 ? 13.096 -5.036 -8.327 1.00 65.50 123 ASN A C 1
ATOM 965 O O . ASN A 1 123 ? 13.296 -4.710 -9.494 1.00 65.50 123 ASN A O 1
ATOM 969 N N . GLN A 1 124 ? 14.082 -5.410 -7.516 1.00 53.75 124 GLN A N 1
ATOM 970 C CA . GLN A 1 124 ? 15.462 -5.623 -7.975 1.00 53.75 124 GLN A CA 1
ATOM 971 C C . GLN A 1 124 ? 15.633 -6.989 -8.675 1.00 53.75 124 GLN A C 1
ATOM 973 O O . GLN A 1 124 ? 16.676 -7.273 -9.252 1.00 53.75 124 GLN A O 1
ATOM 978 N N . ASN A 1 125 ? 14.603 -7.843 -8.634 1.00 47.88 125 ASN A N 1
ATOM 979 C CA . ASN A 1 125 ? 14.629 -9.223 -9.112 1.00 47.88 125 ASN A CA 1
ATOM 980 C C . ASN A 1 125 ? 13.546 -9.399 -10.183 1.00 47.88 125 ASN A C 1
ATOM 982 O O . ASN A 1 125 ? 12.420 -9.719 -9.824 1.00 47.88 125 ASN A O 1
ATOM 986 N N . HIS A 1 126 ? 13.893 -9.187 -11.458 1.00 51.34 126 HIS A N 1
ATOM 987 C CA . HIS A 1 126 ? 13.094 -9.103 -12.706 1.00 51.34 126 HIS A CA 1
ATOM 988 C C . HIS A 1 126 ? 11.934 -10.127 -12.980 1.00 51.34 126 HIS A C 1
ATOM 990 O O . HIS A 1 126 ? 11.568 -10.343 -14.133 1.00 51.34 126 HIS A O 1
ATOM 996 N N . HIS A 1 127 ? 11.325 -10.776 -11.982 1.00 50.94 127 HIS A N 1
ATOM 997 C CA . HIS A 1 127 ? 10.350 -11.874 -12.074 1.00 50.94 127 HIS A CA 1
ATOM 998 C C . HIS A 1 127 ? 8.989 -11.558 -11.401 1.00 50.94 127 HIS A C 1
ATOM 1000 O O . HIS A 1 127 ? 8.429 -12.400 -10.692 1.00 50.94 127 HIS A O 1
ATOM 1006 N N . THR A 1 128 ? 8.409 -10.368 -11.582 1.00 50.47 128 THR A N 1
ATOM 1007 C CA . THR A 1 128 ? 6.982 -10.175 -11.247 1.00 50.47 128 THR A CA 1
ATOM 1008 C C . THR A 1 128 ? 6.137 -10.929 -12.277 1.00 50.47 128 THR A C 1
ATOM 1010 O O . THR A 1 128 ? 6.122 -10.584 -13.447 1.00 50.47 128 THR A O 1
ATOM 1013 N N . THR A 1 129 ? 5.465 -12.017 -11.899 1.00 45.75 129 THR A N 1
ATOM 1014 C CA . THR A 1 129 ? 4.899 -12.968 -12.889 1.00 45.75 129 THR A CA 1
ATOM 1015 C C . THR A 1 129 ? 3.387 -12.885 -13.069 1.00 45.75 129 THR A C 1
ATOM 1017 O O . THR A 1 129 ? 2.851 -13.566 -13.933 1.00 45.75 129 THR A O 1
ATOM 1020 N N . ASN A 1 130 ? 2.691 -12.030 -12.317 1.00 50.84 130 ASN A N 1
ATOM 1021 C CA . ASN A 1 130 ? 1.264 -11.771 -12.503 1.00 50.84 130 ASN A CA 1
ATOM 1022 C C . ASN A 1 130 ? 0.937 -10.352 -12.038 1.00 50.84 130 ASN A C 1
ATOM 1024 O O . ASN A 1 130 ? 0.819 -10.113 -10.843 1.00 50.84 130 ASN A O 1
ATOM 1028 N N . ILE A 1 131 ? 0.796 -9.424 -12.984 1.00 55.69 131 ILE A N 1
ATOM 1029 C CA . ILE A 1 131 ? 0.082 -8.159 -12.777 1.00 55.69 131 ILE A CA 1
ATOM 1030 C C . ILE A 1 131 ? -1.148 -8.236 -13.684 1.00 55.69 131 ILE A C 1
ATOM 1032 O O . ILE A 1 131 ? -1.006 -8.515 -14.876 1.00 55.69 131 ILE A O 1
ATOM 1036 N N . ASN A 1 132 ? -2.350 -8.051 -13.130 1.00 51.62 132 ASN A N 1
ATOM 1037 C CA . ASN A 1 132 ? -3.594 -8.050 -13.908 1.00 51.62 132 ASN A CA 1
ATOM 1038 C C . ASN A 1 132 ? -3.529 -6.930 -14.978 1.00 51.62 132 ASN A C 1
ATOM 1040 O O . ASN A 1 132 ? -3.334 -5.769 -14.609 1.00 51.62 132 ASN A O 1
ATOM 1044 N N . PRO A 1 133 ? -3.623 -7.240 -16.287 1.00 48.22 133 PRO A N 1
ATOM 1045 C CA . PRO A 1 133 ? -3.123 -6.379 -17.363 1.00 48.22 133 PRO A CA 1
ATOM 1046 C C . PRO A 1 133 ? -4.078 -5.255 -17.797 1.00 48.22 133 PRO A C 1
ATOM 1048 O O . PRO A 1 133 ? -4.056 -4.870 -18.964 1.00 48.22 133 PRO A O 1
ATOM 1051 N N . LEU A 1 134 ? -4.904 -4.695 -16.906 1.00 44.94 134 LEU A N 1
ATOM 1052 C CA . LEU A 1 134 ? -5.774 -3.565 -17.281 1.00 44.94 134 LEU A CA 1
ATOM 1053 C C . LEU A 1 134 ? -4.990 -2.293 -17.653 1.00 44.94 134 LEU A C 1
ATOM 1055 O O . LEU A 1 134 ? -5.562 -1.372 -18.227 1.00 44.94 134 LEU A O 1
ATOM 1059 N N . PHE A 1 135 ? -3.678 -2.263 -17.400 1.00 46.62 135 PHE A N 1
ATOM 1060 C CA . PHE A 1 135 ? -2.803 -1.154 -17.759 1.00 46.62 135 PHE A CA 1
ATOM 1061 C C . PHE A 1 135 ? -1.755 -1.562 -18.801 1.00 46.62 135 PHE A C 1
ATOM 1063 O O . PHE A 1 135 ? -1.204 -2.667 -18.718 1.00 46.62 135 PHE A O 1
ATOM 1070 N N . PRO A 1 136 ? -1.452 -0.684 -19.781 1.00 39.44 136 PRO A N 1
ATOM 1071 C CA . PRO A 1 136 ? -0.401 -0.931 -20.757 1.00 39.44 136 PRO A CA 1
ATOM 1072 C C . PRO A 1 136 ? 0.910 -1.211 -20.022 1.00 39.44 136 PRO A C 1
ATOM 1074 O O . PRO A 1 136 ? 1.247 -0.552 -19.041 1.00 39.44 136 PRO A O 1
ATOM 1077 N N . THR A 1 137 ? 1.621 -2.237 -20.483 1.00 44.72 137 THR A N 1
ATOM 1078 C CA . THR A 1 137 ? 2.905 -2.699 -19.949 1.00 44.72 137 THR A CA 1
ATOM 1079 C C . THR A 1 137 ? 3.838 -1.519 -19.679 1.00 44.72 137 THR A C 1
ATOM 1081 O O . THR A 1 137 ? 4.377 -0.926 -20.613 1.00 44.72 137 THR A O 1
ATOM 1084 N N . TYR A 1 138 ? 4.012 -1.168 -18.404 1.00 43.59 138 TYR A N 1
ATOM 1085 C CA . TYR A 1 138 ? 4.931 -0.114 -17.993 1.00 43.59 138 TYR A CA 1
ATOM 1086 C C . TYR A 1 138 ? 6.378 -0.588 -18.192 1.00 43.59 138 TYR A C 1
ATOM 1088 O O . TYR A 1 138 ? 6.724 -1.672 -17.706 1.00 43.59 138 TYR A O 1
ATOM 1096 N N . PRO A 1 139 ? 7.249 0.208 -18.840 1.00 37.44 139 PRO A N 1
ATOM 1097 C CA . PRO A 1 139 ? 8.669 -0.104 -18.949 1.00 37.44 139 PRO A CA 1
ATOM 1098 C C . PRO A 1 139 ? 9.266 -0.284 -17.548 1.00 37.44 139 PRO A C 1
ATOM 1100 O O . PRO A 1 139 ? 9.237 0.626 -16.722 1.00 37.44 139 PRO A O 1
ATOM 1103 N N . GLY A 1 140 ? 9.750 -1.492 -17.263 1.00 40.94 140 GLY A N 1
ATOM 1104 C CA . GLY A 1 140 ? 10.330 -1.882 -15.976 1.00 40.94 140 GLY A CA 1
ATOM 1105 C C . GLY A 1 140 ? 9.490 -2.897 -15.200 1.00 40.94 140 GLY A C 1
ATOM 1106 O O . GLY A 1 140 ? 10.057 -3.763 -14.538 1.00 40.94 140 GLY A O 1
ATOM 1107 N N . CYS A 1 141 ? 8.161 -2.880 -15.324 1.00 42.00 141 CYS A N 1
ATOM 1108 C CA . CYS A 1 141 ? 7.334 -3.962 -14.794 1.00 42.00 141 CYS A CA 1
ATOM 1109 C C . CYS A 1 141 ? 7.359 -5.107 -15.809 1.00 42.00 141 CYS A C 1
ATOM 1111 O O . CYS A 1 141 ? 6.504 -5.174 -16.689 1.00 42.00 141 CYS A O 1
ATOM 1113 N N . HIS A 1 142 ? 8.341 -6.008 -15.713 1.00 41.12 142 HIS A N 1
ATOM 1114 C CA . HIS A 1 142 ? 8.336 -7.276 -16.450 1.00 41.12 142 HIS A CA 1
ATOM 1115 C C . HIS A 1 142 ? 7.260 -8.211 -15.878 1.00 41.12 142 HIS A C 1
ATOM 1117 O O . HIS A 1 142 ? 7.564 -9.305 -15.423 1.00 41.12 142 HIS A O 1
ATOM 1123 N N . ALA A 1 143 ? 5.999 -7.768 -15.896 1.00 41.72 143 ALA A N 1
ATOM 1124 C CA . ALA A 1 143 ? 4.841 -8.613 -15.694 1.00 41.72 143 ALA A CA 1
ATOM 1125 C C . ALA A 1 143 ? 4.791 -9.588 -16.867 1.00 41.72 143 ALA A C 1
ATOM 1127 O O . ALA A 1 143 ? 4.333 -9.240 -17.959 1.00 41.72 143 ALA A O 1
ATOM 1128 N N . TYR A 1 144 ? 5.314 -10.796 -16.673 1.00 34.19 144 TYR A N 1
ATOM 1129 C CA . TYR A 1 144 ? 5.130 -11.862 -17.646 1.00 34.19 144 TYR A CA 1
ATOM 1130 C C . TYR A 1 144 ? 3.623 -12.077 -17.806 1.00 34.19 144 TYR A C 1
ATOM 1132 O O . TYR A 1 144 ? 2.965 -12.600 -16.911 1.00 34.19 144 TYR A O 1
ATOM 1140 N N . LYS A 1 145 ? 3.056 -11.669 -18.950 1.00 34.16 145 LYS A N 1
ATOM 1141 C CA . LYS A 1 145 ? 1.765 -12.201 -19.390 1.00 34.16 145 LYS A CA 1
ATOM 1142 C C . LYS A 1 145 ? 1.920 -13.715 -19.370 1.00 34.16 145 LYS A C 1
ATOM 1144 O O . LYS A 1 145 ? 2.719 -14.253 -20.139 1.00 34.16 145 LYS A O 1
ATOM 1149 N N . LYS A 1 146 ? 1.183 -14.395 -18.491 1.00 31.39 146 LYS A N 1
ATOM 1150 C CA . LYS A 1 146 ? 1.008 -15.842 -18.566 1.00 31.39 146 LYS A CA 1
ATOM 1151 C C . LYS A 1 146 ? 0.472 -16.127 -19.971 1.00 31.39 146 LYS A C 1
ATOM 1153 O O . LYS A 1 146 ? -0.668 -15.782 -20.275 1.00 31.39 146 LYS A O 1
ATOM 1158 N N . ARG A 1 147 ? 1.338 -16.629 -20.860 1.00 26.55 147 ARG A N 1
ATOM 1159 C CA . ARG A 1 147 ? 0.921 -17.153 -22.161 1.00 26.55 147 ARG A CA 1
ATOM 1160 C C . ARG A 1 147 ? -0.070 -18.274 -21.858 1.00 26.55 147 ARG A C 1
ATOM 1162 O O . ARG A 1 147 ? 0.295 -19.220 -21.158 1.00 26.55 147 ARG A O 1
ATOM 1169 N N . LEU A 1 148 ? -1.313 -18.098 -22.299 1.00 34.94 148 LEU A N 1
ATOM 1170 C CA . LEU A 1 148 ? -2.144 -19.236 -22.676 1.00 34.94 148 LEU A CA 1
ATOM 1171 C C . LEU A 1 148 ? -1.516 -19.881 -23.914 1.00 34.94 148 LEU A C 1
ATOM 1173 O O . LEU A 1 148 ? -0.967 -19.113 -24.743 1.00 34.94 148 LEU A O 1
#